Protein AF-A0A7X2UXM1-F1 (afdb_monomer_lite)

Foldseek 3Di:
DADPPPPPDWLVRLCVVQLQNVQDCVLPAAPLLQVLLCVQQNALDVVDVDRRSNNSSSVSLSVLSQVLLPFPFQLAPPNPNPSHFDAWDQDPVRRHTDGHGSHSSVLSSVCSNPNPVSPPPGDD

Organism: NCBI:txid1055468

Structure (mmCIF, N/CA/C/O backbone):
data_AF-A0A7X2UXM1-F1
#
_entry.id   AF-A0A7X2UXM1-F1
#
loop_
_atom_site.group_PDB
_atom_site.id
_atom_site.type_symbol
_atom_site.label_atom_id
_atom_site.label_alt_id
_atom_site.label_comp_id
_atom_site.label_asym_id
_atom_site.label_entity_id
_atom_site.label_seq_id
_atom_site.pdbx_PDB_ins_code
_atom_site.Cartn_x
_atom_site.Cartn_y
_atom_site.Cartn_z
_atom_site.occupancy
_atom_site.B_iso_or_equiv
_atom_site.auth_seq_id
_atom_site.auth_comp_id
_atom_site.auth_asym_id
_atom_site.auth_atom_id
_atom_site.pdbx_PDB_model_num
ATOM 1 N N . MET A 1 1 ? -12.627 -2.478 1.740 1.00 71.06 1 MET A N 1
ATOM 2 C CA . MET A 1 1 ? -13.121 -3.713 2.406 1.00 71.06 1 MET A CA 1
ATOM 3 C C . MET A 1 1 ? -12.975 -3.525 3.914 1.00 71.06 1 MET A C 1
ATOM 5 O O . MET A 1 1 ? -12.224 -2.653 4.316 1.00 71.06 1 MET A O 1
ATOM 9 N N . THR A 1 2 ? -13.677 -4.283 4.754 1.00 84.88 2 THR A N 1
ATOM 10 C CA . THR A 1 2 ? -13.563 -4.148 6.221 1.00 84.88 2 THR A CA 1
ATOM 11 C C . THR A 1 2 ? -12.852 -5.350 6.833 1.00 84.88 2 THR A C 1
ATOM 13 O O . THR A 1 2 ? -12.785 -6.423 6.217 1.00 84.88 2 THR A O 1
ATOM 16 N N . ARG A 1 3 ? -12.279 -5.161 8.025 1.00 91.69 3 ARG A N 1
ATOM 17 C CA . ARG A 1 3 ? -11.660 -6.247 8.795 1.00 91.69 3 ARG A CA 1
ATOM 18 C C . ARG A 1 3 ? -12.698 -7.320 9.174 1.00 91.69 3 ARG A C 1
ATOM 20 O O . ARG A 1 3 ? -13.883 -7.004 9.306 1.00 91.69 3 ARG A O 1
ATOM 27 N N . PRO A 1 4 ? -12.288 -8.588 9.370 1.00 92.12 4 PRO A N 1
ATOM 28 C CA . PRO A 1 4 ? -13.170 -9.626 9.892 1.00 92.12 4 PRO A CA 1
ATOM 29 C C . PRO A 1 4 ? -13.727 -9.256 11.271 1.00 92.12 4 PRO A C 1
ATOM 31 O O . PRO A 1 4 ? -13.048 -8.620 12.078 1.00 92.12 4 PRO A O 1
ATOM 34 N N . VAL A 1 5 ? -14.947 -9.709 11.567 1.00 90.00 5 VAL A N 1
ATOM 35 C CA . VAL A 1 5 ? -15.556 -9.527 12.893 1.00 90.00 5 VAL A CA 1
ATOM 36 C C . VAL A 1 5 ? -14.640 -10.119 13.969 1.00 90.00 5 VAL A C 1
ATOM 38 O O . VAL A 1 5 ? -14.224 -11.271 13.864 1.00 90.00 5 VAL A O 1
ATOM 41 N N . GLY A 1 6 ? -14.341 -9.328 15.003 1.00 90.25 6 GLY A N 1
ATOM 42 C CA . GLY A 1 6 ? -13.458 -9.714 16.111 1.00 90.25 6 GLY A CA 1
ATOM 43 C C . GLY A 1 6 ? -11.978 -9.361 15.915 1.00 90.25 6 GLY A C 1
ATOM 44 O O . GLY A 1 6 ? -11.186 -9.547 16.838 1.00 90.25 6 GLY A O 1
ATOM 45 N N . ASP A 1 7 ? -11.582 -8.824 14.757 1.00 92.75 7 ASP A N 1
ATOM 46 C CA . ASP A 1 7 ? -10.250 -8.241 14.587 1.00 92.75 7 ASP A CA 1
ATOM 47 C C . ASP A 1 7 ? -10.205 -6.825 15.181 1.00 92.75 7 ASP A C 1
ATOM 49 O O . ASP A 1 7 ? -10.709 -5.863 14.604 1.00 92.75 7 ASP A O 1
ATOM 53 N N . HIS A 1 8 ? -9.582 -6.706 16.354 1.00 94.75 8 HIS A N 1
ATOM 54 C CA . HIS A 1 8 ? -9.444 -5.449 17.095 1.00 94.75 8 HIS A CA 1
ATOM 55 C C . HIS A 1 8 ? -8.070 -4.786 16.919 1.00 94.75 8 HIS A C 1
ATOM 57 O O . HIS A 1 8 ? -7.725 -3.869 17.667 1.00 94.75 8 HIS A O 1
ATOM 63 N N . ARG A 1 9 ? -7.247 -5.249 15.968 1.00 97.19 9 ARG A N 1
ATOM 64 C CA . ARG A 1 9 ? -5.923 -4.656 15.739 1.00 97.19 9 ARG A CA 1
ATOM 65 C C . ARG A 1 9 ? -6.060 -3.228 15.216 1.00 97.19 9 ARG A C 1
ATOM 67 O O . ARG A 1 9 ? -6.922 -2.941 14.388 1.00 97.19 9 ARG A O 1
ATOM 74 N N . SER A 1 10 ? -5.165 -2.348 15.659 1.00 97.56 10 SER A N 1
ATOM 75 C CA . SER A 1 10 ? -5.012 -1.006 15.091 1.00 97.56 10 SER A CA 1
ATOM 76 C C . SER A 1 10 ? -4.423 -1.063 13.677 1.00 97.56 10 SER A C 1
ATOM 78 O O . SER A 1 10 ? -3.817 -2.064 13.295 1.00 97.56 10 SER A O 1
ATOM 80 N N . ALA A 1 11 ? -4.521 0.036 12.921 1.00 97.88 11 ALA A N 1
ATOM 81 C CA . ALA A 1 11 ? -3.857 0.171 11.621 1.00 97.88 11 ALA A CA 1
ATOM 82 C C . ALA A 1 11 ? -2.357 -0.153 11.694 1.00 97.88 11 ALA A C 1
ATOM 84 O O . ALA A 1 11 ? -1.850 -0.941 10.901 1.00 97.88 11 ALA A O 1
ATOM 85 N N . GLU A 1 12 ? -1.660 0.381 12.701 1.00 97.50 12 GLU A N 1
ATOM 86 C CA . GLU A 1 12 ? -0.245 0.084 12.927 1.00 97.50 12 GLU A CA 1
ATOM 87 C C . GLU A 1 12 ? -0.010 -1.400 13.246 1.00 97.50 12 GLU A C 1
ATOM 89 O O . GLU A 1 12 ? 0.926 -2.002 12.722 1.00 97.50 12 GLU A O 1
ATOM 94 N N . GLY A 1 13 ? -0.874 -2.014 14.060 1.00 97.88 13 GLY A N 1
ATOM 95 C CA . GLY A 1 13 ? -0.800 -3.444 14.358 1.00 97.88 13 GLY A CA 1
ATOM 96 C C . GLY A 1 13 ? -0.993 -4.317 13.116 1.00 97.88 13 GLY A C 1
ATOM 97 O O . GLY A 1 13 ? -0.346 -5.352 12.988 1.00 97.88 13 GLY A O 1
ATOM 98 N N . ILE A 1 14 ? -1.842 -3.889 12.180 1.00 98.06 14 ILE A N 1
ATOM 99 C CA . ILE A 1 14 ? -2.070 -4.578 10.904 1.00 98.06 14 ILE A CA 1
ATOM 100 C C . ILE A 1 14 ? -0.860 -4.429 9.985 1.00 98.06 14 ILE A C 1
ATOM 102 O O . ILE A 1 14 ? -0.389 -5.435 9.460 1.00 98.06 14 ILE A O 1
ATOM 106 N N . ILE A 1 15 ? -0.330 -3.210 9.842 1.00 97.50 15 ILE A N 1
ATOM 107 C CA . ILE A 1 15 ? 0.862 -2.928 9.031 1.00 97.50 15 ILE A CA 1
ATOM 108 C C . ILE A 1 15 ? 2.051 -3.750 9.530 1.00 97.50 15 ILE A C 1
ATOM 110 O O . ILE A 1 15 ? 2.681 -4.449 8.747 1.00 97.50 15 ILE A O 1
ATOM 114 N N . ARG A 1 16 ? 2.330 -3.732 10.839 1.00 96.56 16 ARG A N 1
ATOM 115 C CA . ARG A 1 16 ? 3.461 -4.473 11.424 1.00 96.56 16 ARG A CA 1
ATOM 116 C C . ARG A 1 16 ? 3.303 -5.991 11.331 1.00 96.56 16 ARG A C 1
ATOM 118 O O . ARG A 1 16 ? 4.303 -6.697 11.279 1.00 96.56 16 ARG A O 1
ATOM 125 N N . ALA A 1 17 ? 2.071 -6.499 11.351 1.00 96.94 17 ALA A N 1
ATOM 126 C CA . ALA A 1 17 ? 1.796 -7.933 11.264 1.00 96.94 17 ALA A CA 1
ATOM 127 C C . ALA A 1 17 ? 1.786 -8.473 9.824 1.00 96.94 17 ALA A C 1
ATOM 129 O O . ALA A 1 17 ? 1.716 -9.687 9.643 1.00 96.94 17 ALA A O 1
ATOM 130 N N . ASN A 1 18 ? 1.817 -7.606 8.809 1.00 97.00 18 ASN A N 1
ATOM 131 C CA . ASN A 1 18 ? 1.822 -7.990 7.404 1.00 97.00 18 ASN A CA 1
ATOM 132 C C . ASN A 1 18 ? 3.166 -7.601 6.770 1.00 97.00 18 ASN A C 1
ATOM 134 O O . ASN A 1 18 ? 3.436 -6.419 6.557 1.00 97.00 18 ASN A O 1
ATOM 138 N N . SER A 1 19 ? 4.015 -8.592 6.484 1.00 96.00 19 SER A N 1
ATOM 139 C CA . SER A 1 19 ? 5.367 -8.359 5.964 1.00 96.00 19 SER A CA 1
ATOM 140 C C . SER A 1 19 ? 5.360 -7.652 4.610 1.00 96.00 19 SER A C 1
ATOM 142 O O . SER A 1 19 ? 6.118 -6.700 4.440 1.00 96.00 19 SER A O 1
ATOM 144 N N . THR A 1 20 ? 4.460 -8.036 3.701 1.00 95.06 20 THR A N 1
ATOM 145 C CA . THR A 1 20 ? 4.371 -7.468 2.351 1.00 95.06 20 THR A CA 1
ATOM 146 C C . THR A 1 20 ? 4.001 -5.986 2.414 1.00 95.06 20 THR A C 1
ATOM 148 O O . THR A 1 20 ? 4.689 -5.137 1.855 1.00 95.06 20 THR A O 1
ATOM 151 N N . LEU A 1 21 ? 2.975 -5.634 3.195 1.00 96.62 21 LEU A N 1
ATOM 152 C CA . LEU A 1 21 ? 2.577 -4.245 3.424 1.00 96.62 21 LEU A CA 1
ATOM 153 C C . LEU A 1 21 ? 3.665 -3.444 4.145 1.00 96.62 21 LEU A C 1
ATOM 155 O O . LEU A 1 21 ? 3.951 -2.305 3.774 1.00 96.62 21 LEU A O 1
ATOM 159 N N . SER A 1 22 ? 4.282 -4.015 5.180 1.00 95.75 22 SER A N 1
ATOM 160 C CA . SER A 1 22 ? 5.376 -3.340 5.875 1.00 95.75 22 SER A CA 1
ATOM 161 C C . SER A 1 22 ? 6.556 -3.085 4.937 1.00 95.75 22 SER A C 1
ATOM 163 O O . SER A 1 22 ? 7.163 -2.022 5.018 1.00 95.75 22 SER A O 1
ATOM 165 N N . SER A 1 23 ? 6.884 -4.035 4.062 1.00 93.44 23 SER A N 1
ATOM 166 C CA . SER A 1 23 ? 7.936 -3.904 3.056 1.00 93.44 23 SER A CA 1
ATOM 167 C C . SER A 1 23 ? 7.615 -2.790 2.059 1.00 93.44 23 SER A C 1
ATOM 169 O O . SER A 1 23 ? 8.444 -1.897 1.879 1.00 93.44 23 SER A O 1
ATOM 171 N N . PHE A 1 24 ? 6.392 -2.766 1.517 1.00 93.38 24 PHE A N 1
ATOM 172 C CA . PHE A 1 24 ? 5.907 -1.705 0.632 1.00 93.38 24 PHE A CA 1
ATOM 173 C C . PHE A 1 24 ? 6.087 -0.307 1.247 1.00 93.38 24 PHE A C 1
ATOM 175 O O . PHE A 1 24 ? 6.646 0.590 0.623 1.00 93.38 24 PHE A O 1
ATOM 182 N N . LEU A 1 25 ? 5.667 -0.118 2.504 1.00 93.19 25 LEU A N 1
ATOM 183 C CA . LEU A 1 25 ? 5.774 1.180 3.182 1.00 93.19 25 LEU A CA 1
ATOM 184 C C . LEU A 1 25 ? 7.216 1.548 3.578 1.00 93.19 25 LEU A C 1
ATOM 186 O O . LEU A 1 25 ? 7.517 2.732 3.724 1.00 93.19 25 LEU A O 1
ATOM 190 N N . ASN A 1 26 ? 8.104 0.561 3.731 1.00 89.06 26 ASN A N 1
ATOM 191 C CA . ASN A 1 26 ? 9.527 0.769 4.016 1.00 89.06 26 ASN A CA 1
ATOM 192 C C . ASN A 1 26 ? 10.357 1.119 2.768 1.00 89.06 26 ASN A C 1
ATOM 194 O O . ASN A 1 26 ? 11.450 1.665 2.915 1.00 89.06 26 ASN A O 1
ATOM 198 N N . GLY A 1 27 ? 9.868 0.814 1.563 1.00 80.69 27 GLY A N 1
ATOM 199 C CA . GLY A 1 27 ? 10.405 1.301 0.288 1.00 80.69 27 GLY A CA 1
ATOM 200 C C . GLY A 1 27 ? 9.660 2.553 -0.178 1.00 80.69 27 GLY A C 1
ATOM 201 O O . GLY A 1 27 ? 9.152 2.554 -1.294 1.00 80.69 27 GLY A O 1
ATOM 202 N N . PRO A 1 28 ? 9.529 3.578 0.687 1.00 83.88 28 PRO A N 1
ATOM 203 C CA . PRO A 1 28 ? 8.367 4.453 0.780 1.00 83.88 28 PRO A CA 1
ATOM 204 C C . PRO A 1 28 ? 7.892 4.928 -0.595 1.00 83.88 28 PRO A C 1
ATOM 206 O O . PRO A 1 28 ? 8.659 5.609 -1.278 1.00 83.88 28 PRO A O 1
ATOM 209 N N . PRO A 1 29 ? 6.652 4.621 -1.005 1.00 88.06 29 PRO A N 1
ATOM 210 C CA . PRO A 1 29 ? 6.111 5.113 -2.266 1.00 88.06 29 PRO A CA 1
ATOM 211 C C . PRO A 1 29 ? 6.049 6.647 -2.276 1.00 88.06 29 PRO A C 1
ATOM 213 O O . PRO A 1 29 ? 6.079 7.304 -1.228 1.00 88.06 29 PRO A O 1
ATOM 216 N N . SER A 1 30 ? 5.927 7.230 -3.468 1.00 91.81 30 SER A N 1
ATOM 217 C CA . SER A 1 30 ? 5.763 8.677 -3.603 1.00 91.81 30 SER A CA 1
ATOM 218 C C . SER A 1 30 ? 4.518 9.175 -2.849 1.00 91.81 30 SER A C 1
ATOM 220 O O . SER A 1 30 ? 3.554 8.437 -2.618 1.00 91.81 30 SER A O 1
ATOM 222 N N . ARG A 1 31 ? 4.495 10.465 -2.490 1.00 92.56 31 ARG A N 1
ATOM 223 C CA . ARG A 1 31 ? 3.308 11.074 -1.869 1.00 92.56 31 ARG A CA 1
ATOM 224 C C . ARG A 1 31 ? 2.072 10.950 -2.763 1.00 92.56 31 ARG A C 1
ATOM 226 O O . ARG A 1 31 ? 0.984 10.719 -2.253 1.00 92.56 31 ARG A O 1
ATOM 233 N N . GLU A 1 32 ? 2.236 11.104 -4.072 1.00 94.19 32 GLU A N 1
ATOM 234 C CA . GLU A 1 32 ? 1.140 10.960 -5.032 1.00 94.19 32 GLU A CA 1
ATOM 235 C C . GLU A 1 32 ? 0.579 9.534 -5.023 1.00 94.19 32 GLU A C 1
ATOM 237 O O . GLU A 1 32 ? -0.630 9.352 -4.876 1.00 94.19 32 GLU A O 1
ATOM 242 N N . THR A 1 33 ? 1.460 8.532 -5.059 1.00 94.50 33 THR A N 1
ATOM 243 C CA . THR A 1 33 ? 1.099 7.114 -4.945 1.00 94.50 33 THR A CA 1
ATOM 244 C C . THR A 1 33 ? 0.321 6.849 -3.651 1.00 94.50 33 THR A C 1
ATOM 246 O O . THR A 1 33 ? -0.720 6.192 -3.682 1.00 94.50 33 THR A O 1
ATOM 249 N N . LEU A 1 34 ? 0.763 7.397 -2.510 1.00 95.94 34 LEU A N 1
ATOM 250 C CA . LEU A 1 34 ? 0.046 7.267 -1.234 1.00 95.94 34 LEU A CA 1
ATOM 251 C C . LEU A 1 34 ? -1.367 7.855 -1.305 1.00 95.94 34 LEU A C 1
ATOM 253 O O . LEU A 1 34 ? -2.321 7.197 -0.898 1.00 95.94 34 LEU A O 1
ATOM 257 N N . GLU A 1 35 ? -1.524 9.064 -1.843 1.00 97.44 35 GLU A N 1
ATOM 258 C CA . GLU A 1 35 ? -2.838 9.703 -1.972 1.00 97.44 35 GLU A CA 1
ATOM 259 C C . GLU A 1 35 ? -3.762 8.930 -2.924 1.00 97.44 35 GLU A C 1
ATOM 261 O O . GLU A 1 35 ? -4.960 8.802 -2.668 1.00 97.44 35 GLU A O 1
ATOM 266 N N . HIS A 1 36 ? -3.221 8.360 -4.000 1.00 97.94 36 HIS A N 1
ATOM 267 C CA . HIS A 1 36 ? -3.961 7.483 -4.904 1.00 97.94 36 HIS A CA 1
ATOM 268 C C . HIS A 1 36 ? -4.430 6.205 -4.213 1.00 97.94 36 HIS A C 1
ATOM 270 O O . HIS A 1 36 ? -5.614 5.879 -4.266 1.00 97.94 36 HIS A O 1
ATOM 276 N N . LEU A 1 37 ? -3.554 5.538 -3.467 1.00 97.69 37 LEU A N 1
ATOM 277 C CA . LEU A 1 37 ? -3.925 4.368 -2.676 1.00 97.69 37 LEU A CA 1
ATOM 278 C C . LEU A 1 37 ? -5.012 4.695 -1.647 1.00 97.69 37 LEU A C 1
ATOM 280 O O . LEU A 1 37 ? -5.996 3.959 -1.554 1.00 97.69 37 LEU A O 1
ATOM 284 N N . LYS A 1 38 ? -4.897 5.822 -0.931 1.00 97.81 38 LYS 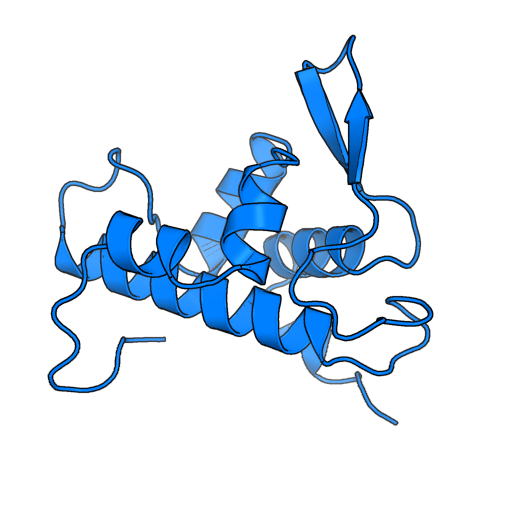A N 1
ATOM 285 C CA . LYS A 1 38 ? -5.912 6.271 0.037 1.00 97.81 38 LYS A CA 1
ATOM 286 C C . LYS A 1 38 ? -7.288 6.463 -0.600 1.00 97.81 38 LYS A C 1
ATOM 288 O O . LYS A 1 38 ? -8.291 6.125 0.024 1.00 97.81 38 LYS A O 1
ATOM 293 N N . LYS A 1 39 ? -7.362 6.943 -1.849 1.00 97.56 39 LYS A N 1
ATOM 294 C CA . LYS A 1 39 ? -8.638 7.044 -2.587 1.00 97.56 39 LYS A CA 1
ATOM 295 C C . LYS A 1 39 ? -9.297 5.679 -2.808 1.00 97.56 39 LYS A C 1
ATOM 297 O O . LYS A 1 39 ? -10.521 5.616 -2.854 1.00 97.56 39 LYS A O 1
ATOM 302 N N . GLN A 1 40 ? -8.511 4.608 -2.933 1.00 97.56 40 GLN A N 1
ATOM 303 C CA 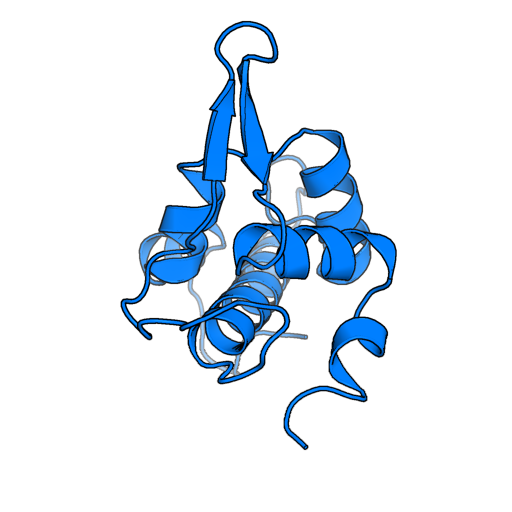. GLN A 1 40 ? -9.030 3.258 -3.181 1.00 97.56 40 GLN A CA 1
ATOM 304 C C . GLN A 1 40 ? -9.391 2.512 -1.896 1.00 97.56 40 GLN A C 1
ATOM 306 O O . GLN A 1 40 ? -10.413 1.828 -1.838 1.00 97.56 40 GLN A O 1
ATOM 311 N N . VAL A 1 41 ? -8.541 2.604 -0.869 1.00 97.44 41 VAL A N 1
ATOM 312 C CA . VAL A 1 41 ? -8.652 1.762 0.337 1.00 97.44 41 VAL A CA 1
ATOM 313 C C . VAL A 1 41 ? -9.092 2.524 1.587 1.00 97.44 41 VAL A C 1
ATOM 315 O O . VAL A 1 41 ? -9.430 1.887 2.580 1.00 97.44 41 VAL A O 1
ATOM 318 N N . GLY A 1 42 ? -9.140 3.856 1.535 1.00 97.81 42 GLY A N 1
ATOM 319 C CA . GLY A 1 42 ? -9.321 4.737 2.688 1.00 97.81 42 GLY A CA 1
ATOM 320 C C . GLY A 1 42 ? -7.988 5.221 3.264 1.00 97.81 42 GLY A C 1
ATOM 321 O O . GLY A 1 42 ? -6.926 4.711 2.914 1.00 97.81 42 GLY A O 1
ATOM 322 N N . ASP A 1 43 ? -8.035 6.211 4.158 1.00 97.94 43 ASP A N 1
ATOM 323 C CA . ASP A 1 43 ? -6.831 6.735 4.809 1.00 97.94 43 ASP A CA 1
ATOM 324 C C . ASP A 1 43 ? -6.480 5.930 6.072 1.00 97.94 43 ASP A C 1
ATOM 326 O O . ASP A 1 43 ? -7.223 5.936 7.058 1.00 97.94 43 ASP A O 1
ATOM 330 N N . TRP A 1 44 ? -5.347 5.222 6.019 1.00 97.19 44 TRP A N 1
ATOM 331 C CA . TRP A 1 44 ? -4.802 4.403 7.106 1.00 97.19 44 TRP A CA 1
ATOM 332 C C . TRP A 1 44 ? -3.806 5.151 8.008 1.00 97.19 44 TRP A C 1
ATOM 334 O O . TRP A 1 44 ? -3.333 4.576 8.993 1.00 97.19 44 TRP A O 1
ATOM 344 N N . THR A 1 45 ? -3.447 6.401 7.688 1.00 96.62 45 THR A N 1
ATOM 345 C CA . THR A 1 45 ? -2.452 7.183 8.441 1.00 96.62 45 THR A CA 1
ATOM 346 C C . THR A 1 45 ? -3.084 7.868 9.655 1.00 96.62 45 THR A C 1
ATOM 348 O O . THR A 1 45 ? -4.306 7.976 9.742 1.00 96.62 45 THR A O 1
ATOM 351 N N . PRO A 1 46 ? -2.280 8.384 10.605 1.00 96.25 46 PRO A N 1
ATOM 352 C CA . PRO A 1 46 ? -2.780 9.189 11.721 1.00 96.25 46 PRO A CA 1
ATOM 353 C C . PRO A 1 46 ? -3.570 10.451 11.345 1.00 96.25 46 PRO A C 1
ATOM 355 O O . PRO A 1 46 ? -4.194 11.023 12.235 1.00 96.25 46 PRO A O 1
ATOM 358 N N . ASP A 1 47 ? -3.567 10.865 10.074 1.00 96.56 47 ASP A N 1
ATOM 359 C CA . ASP A 1 47 ? -4.341 12.016 9.593 1.00 96.56 47 ASP A CA 1
ATOM 360 C C . ASP A 1 47 ? -5.854 11.750 9.636 1.00 96.56 47 ASP A C 1
ATOM 362 O O . ASP A 1 47 ? -6.652 12.678 9.774 1.00 96.56 47 ASP A O 1
ATOM 366 N N . ASN A 1 48 ? -6.261 10.478 9.575 1.00 97.31 48 ASN A N 1
ATOM 367 C CA . ASN A 1 48 ? -7.644 10.071 9.773 1.00 97.31 48 ASN A CA 1
ATOM 368 C C . ASN A 1 48 ? -7.945 9.893 11.279 1.00 97.31 48 ASN A C 1
ATOM 370 O O . ASN A 1 48 ? -7.388 8.996 11.918 1.00 97.31 48 ASN A O 1
ATOM 374 N N . PRO A 1 49 ? -8.831 10.710 11.881 1.00 96.75 49 PRO A N 1
ATOM 375 C CA . PRO A 1 49 ? -9.104 10.639 13.316 1.00 96.75 49 PRO A CA 1
ATOM 376 C C . PRO A 1 49 ? -9.872 9.372 13.724 1.00 96.75 49 PRO A C 1
ATOM 378 O O . PRO A 1 49 ? -9.809 8.968 14.887 1.00 96.75 49 PRO A O 1
ATOM 381 N N . ASP A 1 50 ? -10.572 8.722 12.793 1.00 97.50 50 ASP A N 1
ATOM 382 C CA . ASP A 1 50 ? -11.327 7.502 13.061 1.00 97.50 50 ASP A CA 1
ATOM 383 C C . ASP A 1 50 ? -10.382 6.286 13.120 1.00 97.50 50 ASP A C 1
ATOM 385 O O . ASP A 1 50 ? -9.737 5.895 12.145 1.00 97.50 50 ASP A O 1
ATOM 389 N N . PHE A 1 51 ? -10.263 5.692 14.310 1.00 95.69 51 PHE A N 1
ATOM 390 C CA . PHE A 1 51 ? -9.408 4.530 14.562 1.00 95.69 51 PHE A CA 1
ATOM 391 C C . PHE A 1 51 ? -9.850 3.281 13.794 1.00 95.69 51 PHE A C 1
ATOM 393 O O . PHE A 1 51 ? -8.990 2.550 13.298 1.00 95.69 51 PHE A O 1
ATOM 400 N N . ASP A 1 52 ? -11.156 3.042 13.687 1.00 95.88 52 ASP A N 1
ATOM 401 C CA . ASP A 1 52 ? -11.685 1.853 13.024 1.00 95.88 52 ASP A CA 1
ATOM 402 C C . ASP A 1 52 ? -11.571 1.985 11.511 1.00 95.88 52 ASP A C 1
ATOM 404 O O . ASP A 1 52 ? -11.072 1.066 10.857 1.00 95.88 52 ASP A O 1
ATOM 408 N N . SER A 1 53 ? -11.902 3.162 10.973 1.00 97.12 53 SER A N 1
ATOM 409 C CA . SER A 1 53 ? -11.723 3.452 9.547 1.00 97.12 53 SER A CA 1
ATOM 410 C C . SER A 1 53 ? -10.258 3.327 9.113 1.00 97.12 53 SER A C 1
ATOM 412 O O . SER A 1 53 ? -9.977 2.750 8.061 1.00 97.12 53 SER A O 1
ATOM 414 N N . ARG A 1 54 ? -9.296 3.787 9.930 1.00 97.56 54 ARG A N 1
ATOM 415 C CA . ARG A 1 54 ? -7.861 3.589 9.648 1.00 97.56 54 ARG A CA 1
ATOM 416 C C . ARG A 1 54 ? -7.474 2.123 9.582 1.00 97.56 54 ARG A C 1
ATOM 418 O O . ARG A 1 54 ? -6.703 1.717 8.714 1.00 97.56 54 ARG A O 1
ATOM 425 N N . ALA A 1 55 ? -7.954 1.333 10.533 1.00 97.94 55 ALA A N 1
ATOM 426 C CA . ALA A 1 55 ? -7.609 -0.074 10.609 1.00 97.94 55 ALA A CA 1
ATOM 427 C C . ALA A 1 55 ? -8.251 -0.877 9.463 1.00 97.94 55 ALA A C 1
ATOM 429 O O . ALA A 1 55 ? -7.599 -1.756 8.899 1.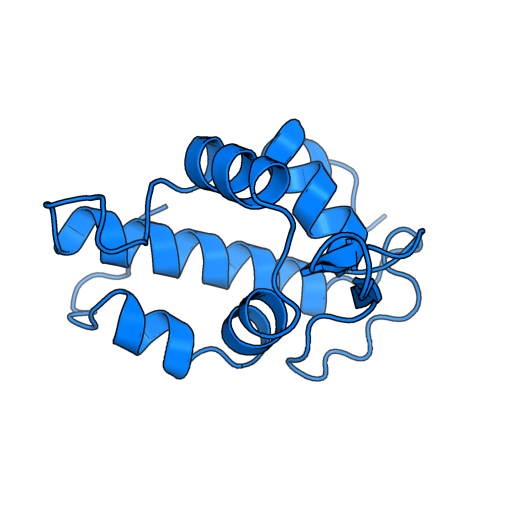00 97.94 55 ALA A O 1
ATOM 430 N N . ASP A 1 56 ? -9.469 -0.528 9.047 1.00 98.25 56 ASP A N 1
ATOM 431 C CA . ASP A 1 56 ? -10.108 -1.094 7.853 1.00 98.25 56 ASP A CA 1
ATOM 432 C C . ASP A 1 56 ? -9.372 -0.718 6.559 1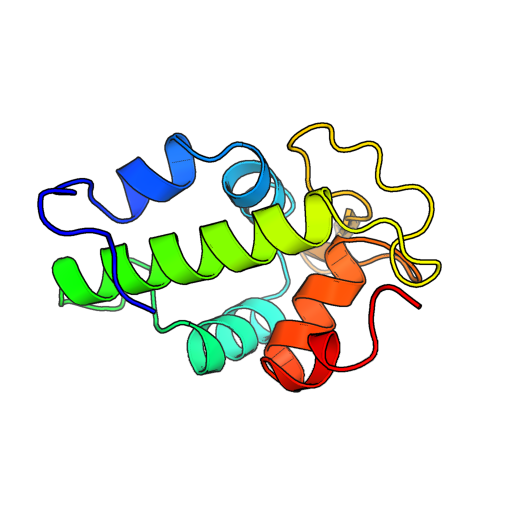.00 98.25 56 ASP A C 1
ATOM 434 O O . ASP A 1 56 ? -9.214 -1.561 5.665 1.00 98.25 56 ASP A O 1
ATOM 438 N N . ALA A 1 57 ? -8.852 0.510 6.476 1.00 98.19 57 ALA A N 1
ATOM 439 C CA . ALA A 1 57 ? -8.021 0.950 5.362 1.00 98.19 57 ALA A CA 1
ATOM 440 C C . ALA A 1 57 ? -6.682 0.199 5.304 1.00 98.19 57 ALA A C 1
ATOM 442 O O . ALA A 1 57 ? -6.324 -0.344 4.256 1.00 98.19 57 ALA A O 1
ATOM 443 N N . ALA A 1 58 ? -5.982 0.072 6.437 1.00 98.25 58 ALA A N 1
ATOM 444 C CA . ALA A 1 58 ? -4.749 -0.711 6.534 1.00 98.25 58 ALA A CA 1
ATOM 445 C C . ALA A 1 58 ? -4.980 -2.182 6.156 1.00 98.25 58 ALA A C 1
ATOM 447 O O . ALA A 1 58 ? -4.183 -2.773 5.430 1.00 98.25 58 ALA A O 1
ATOM 448 N N . PHE A 1 59 ? -6.093 -2.771 6.602 1.00 98.06 59 PHE A N 1
ATOM 449 C CA . PHE A 1 59 ? -6.472 -4.134 6.235 1.00 98.06 59 PHE A CA 1
ATOM 450 C C . PHE A 1 59 ? -6.758 -4.278 4.740 1.00 98.06 59 PHE A C 1
ATOM 452 O O . PHE A 1 59 ? -6.329 -5.246 4.113 1.00 98.06 59 PHE A O 1
ATOM 459 N N . SER A 1 60 ? -7.471 -3.316 4.153 1.00 97.88 60 SER A N 1
ATOM 460 C CA . SER A 1 60 ? -7.740 -3.299 2.716 1.00 97.88 60 SER A CA 1
ATOM 461 C C . SER A 1 60 ? -6.449 -3.228 1.908 1.00 97.88 60 SER A C 1
ATOM 463 O O . SER A 1 60 ? -6.286 -4.014 0.975 1.00 97.88 60 SER A O 1
ATOM 465 N N . LEU A 1 61 ? -5.514 -2.358 2.300 1.00 97.75 61 LEU A N 1
ATOM 466 C CA . LEU A 1 61 ? -4.210 -2.254 1.652 1.00 97.75 61 LEU A CA 1
ATOM 467 C C . LEU A 1 61 ? -3.392 -3.542 1.814 1.00 97.75 61 LEU A C 1
ATOM 469 O O . LEU A 1 61 ? -2.853 -4.038 0.832 1.00 97.75 61 LEU A O 1
ATOM 473 N N . ALA A 1 62 ? -3.394 -4.145 3.006 1.00 97.69 62 ALA A N 1
ATOM 474 C CA . ALA A 1 62 ? -2.737 -5.427 3.268 1.00 97.69 62 ALA A CA 1
ATOM 475 C C . ALA A 1 62 ? -3.255 -6.553 2.358 1.00 97.69 62 ALA A C 1
ATOM 477 O O . ALA A 1 62 ? -2.493 -7.409 1.913 1.00 97.69 62 ALA A O 1
ATOM 478 N N . LYS A 1 63 ? -4.559 -6.565 2.052 1.00 96.06 63 LYS A N 1
ATOM 479 C CA . LYS A 1 63 ? -5.118 -7.537 1.103 1.00 96.06 63 LYS A CA 1
ATOM 480 C C . LYS A 1 63 ? -4.662 -7.287 -0.328 1.00 96.06 63 LYS A C 1
ATOM 482 O O . LYS A 1 63 ? -4.457 -8.253 -1.054 1.00 96.06 63 LYS A O 1
ATOM 487 N N . VAL A 1 64 ? -4.519 -6.026 -0.729 1.00 96.06 64 VAL A N 1
ATOM 488 C CA . VAL A 1 64 ? -4.012 -5.667 -2.059 1.00 96.06 64 VAL A CA 1
ATOM 489 C C . VAL A 1 64 ? -2.557 -6.097 -2.202 1.00 96.06 64 VAL A C 1
ATOM 491 O O . VAL A 1 64 ? -2.239 -6.807 -3.150 1.00 96.06 64 VAL A O 1
ATOM 494 N N . THR A 1 65 ? -1.695 -5.748 -1.244 1.00 95.31 65 THR A N 1
ATOM 495 C CA . THR A 1 65 ? -0.273 -6.117 -1.294 1.00 95.31 65 THR A CA 1
ATOM 496 C C . THR A 1 65 ? -0.093 -7.632 -1.297 1.00 95.31 65 THR A C 1
ATOM 498 O O . THR A 1 65 ? 0.637 -8.146 -2.133 1.00 95.31 65 THR A O 1
ATOM 501 N N . ASN A 1 66 ? -0.836 -8.365 -0.460 1.00 94.75 66 ASN A N 1
ATOM 502 C CA . ASN A 1 66 ? -0.790 -9.832 -0.451 1.00 94.75 66 ASN A CA 1
ATOM 503 C C . ASN A 1 66 ? -1.328 -10.462 -1.737 1.00 94.75 66 ASN A C 1
ATOM 505 O O . ASN A 1 66 ? -0.922 -11.562 -2.088 1.00 94.75 66 ASN A O 1
ATOM 509 N N . TYR A 1 67 ? -2.302 -9.837 -2.399 1.00 92.94 67 TYR A N 1
ATOM 510 C CA . TYR A 1 67 ? -2.797 -10.350 -3.673 1.00 92.94 67 TYR A CA 1
ATOM 511 C C . TYR A 1 67 ? -1.729 -10.206 -4.759 1.00 92.94 67 TYR A C 1
ATOM 513 O O . TYR A 1 67 ? -1.506 -11.145 -5.516 1.00 92.94 67 TYR A O 1
ATOM 521 N N . VAL A 1 68 ? -1.052 -9.055 -4.796 1.00 92.00 68 VAL A N 1
ATOM 522 C CA . VAL A 1 68 ? 0.026 -8.777 -5.750 1.00 92.00 68 VAL A CA 1
ATOM 523 C C . VAL A 1 68 ? 1.241 -9.687 -5.517 1.00 92.00 68 VAL A C 1
ATOM 525 O O . VAL A 1 68 ? 1.731 -10.257 -6.481 1.00 92.00 68 VAL A O 1
ATOM 528 N N . ASP A 1 69 ? 1.652 -9.899 -4.265 1.00 91.00 69 ASP A N 1
ATOM 529 C CA . ASP A 1 69 ? 2.760 -10.799 -3.868 1.00 91.00 69 ASP A CA 1
ATOM 530 C C . ASP A 1 69 ? 2.454 -12.291 -4.094 1.00 91.00 69 ASP A C 1
ATOM 532 O O . ASP A 1 69 ? 3.349 -13.116 -4.102 1.00 91.00 69 ASP A O 1
ATOM 536 N N . HIS A 1 70 ? 1.196 -12.680 -4.325 1.00 89.19 70 HIS A N 1
ATOM 537 C CA . HIS A 1 70 ? 0.858 -14.046 -4.761 1.00 89.19 70 HIS A CA 1
ATOM 538 C C . HIS A 1 70 ? 0.513 -14.127 -6.253 1.00 89.19 70 HIS A C 1
ATOM 540 O O . HIS A 1 70 ? 0.098 -15.182 -6.746 1.00 89.19 70 HIS A O 1
ATOM 546 N N . LEU A 1 71 ? 0.631 -13.018 -6.984 1.00 86.94 71 LEU A N 1
ATOM 547 C CA . LEU A 1 71 ? 0.243 -12.960 -8.379 1.00 86.94 71 LEU A CA 1
ATOM 548 C C . LEU A 1 71 ? 1.329 -13.596 -9.250 1.00 86.94 71 LEU A C 1
ATOM 550 O O . LEU A 1 71 ? 2.450 -13.109 -9.338 1.00 86.94 71 LEU A O 1
ATOM 554 N N . ASN A 1 72 ? 0.970 -14.647 -9.980 1.00 77.06 72 ASN A N 1
ATOM 555 C CA . ASN A 1 72 ? 1.835 -15.216 -11.008 1.00 77.06 72 ASN A CA 1
ATOM 556 C C . ASN A 1 72 ? 1.431 -14.676 -12.391 1.00 77.06 72 ASN A C 1
ATOM 558 O O . ASN A 1 72 ? 0.774 -15.368 -13.168 1.00 77.06 72 ASN A O 1
ATOM 562 N N . ASP A 1 73 ? 1.762 -13.410 -12.670 1.00 80.56 73 ASP A N 1
ATOM 563 C CA . ASP A 1 73 ? 1.445 -12.726 -13.932 1.00 80.56 73 ASP A CA 1
ATOM 564 C C . ASP A 1 73 ? 2.674 -12.006 -14.508 1.00 80.56 73 ASP A C 1
ATOM 566 O O . ASP A 1 73 ? 3.465 -11.375 -13.806 1.00 80.56 73 ASP A O 1
ATOM 570 N N . ARG A 1 74 ? 2.792 -11.997 -15.839 1.00 71.19 74 ARG A N 1
ATOM 571 C CA . ARG A 1 74 ? 3.855 -11.293 -16.580 1.00 71.19 74 ARG A CA 1
ATOM 572 C C . ARG A 1 74 ? 3.997 -9.801 -16.247 1.00 71.19 74 ARG A C 1
ATOM 574 O O . ARG A 1 74 ? 5.044 -9.232 -16.576 1.00 71.19 74 ARG A O 1
ATOM 581 N N . ARG A 1 75 ? 2.969 -9.160 -15.679 1.00 73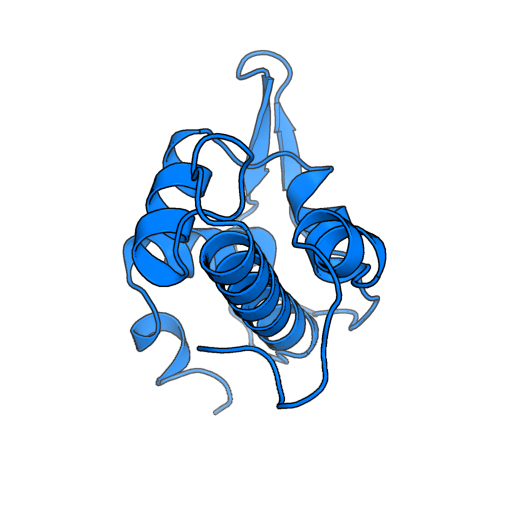.75 75 ARG A N 1
ATOM 582 C CA . ARG A 1 75 ? 2.967 -7.754 -15.239 1.00 73.75 75 ARG A CA 1
ATOM 583 C C . ARG A 1 75 ? 3.724 -7.510 -13.938 1.00 73.75 75 ARG A C 1
ATOM 585 O O . ARG A 1 75 ? 4.136 -6.377 -13.739 1.00 73.75 75 ARG A O 1
ATOM 592 N N . VAL A 1 76 ? 3.936 -8.527 -13.108 1.00 72.69 76 VAL A N 1
ATOM 593 C CA . VAL A 1 76 ? 4.765 -8.422 -11.891 1.00 72.69 76 VAL A CA 1
ATOM 594 C C . VAL A 1 76 ? 6.121 -9.113 -12.040 1.00 72.69 76 VAL A C 1
ATOM 596 O O . VAL A 1 76 ? 6.976 -8.973 -11.177 1.00 72.69 76 VAL A O 1
ATOM 599 N N . GLY A 1 77 ? 6.344 -9.813 -13.159 1.00 72.69 77 GLY A N 1
ATOM 600 C CA . GLY A 1 77 ? 7.561 -10.593 -13.379 1.00 72.69 77 GLY A CA 1
ATOM 601 C C . GLY A 1 77 ? 7.447 -11.970 -12.728 1.00 72.69 77 GLY A C 1
ATOM 602 O O . GLY A 1 77 ? 6.368 -12.558 -12.733 1.00 72.69 77 GLY A O 1
ATOM 603 N N . ASN A 1 78 ? 8.555 -12.495 -12.203 1.00 64.81 78 ASN A N 1
ATOM 604 C CA . ASN A 1 78 ? 8.497 -13.628 -11.282 1.00 64.81 78 ASN A CA 1
ATOM 605 C C . ASN A 1 78 ? 8.236 -13.045 -9.893 1.00 64.81 78 ASN A C 1
ATOM 607 O O . ASN A 1 78 ? 9.150 -12.470 -9.312 1.00 64.81 78 ASN A O 1
ATOM 611 N N . SER A 1 79 ? 7.002 -13.146 -9.401 1.00 68.06 79 SER A N 1
ATOM 612 C CA . SER A 1 79 ? 6.745 -12.910 -7.981 1.00 68.06 79 SER A CA 1
ATOM 613 C C . SER A 1 79 ? 7.306 -14.096 -7.200 1.00 68.06 79 SER A C 1
ATOM 615 O O . SER A 1 79 ? 6.932 -15.248 -7.452 1.00 68.06 79 SER A O 1
ATOM 617 N N . ASP A 1 80 ? 8.234 -13.817 -6.288 1.00 73.44 80 ASP A N 1
ATOM 618 C CA . ASP A 1 80 ? 8.890 -14.839 -5.472 1.00 73.44 80 ASP A CA 1
ATOM 619 C C . ASP A 1 80 ? 8.010 -15.290 -4.291 1.00 73.44 80 ASP A C 1
ATOM 621 O O . ASP A 1 80 ? 8.386 -16.224 -3.577 1.00 73.44 80 ASP A O 1
ATOM 625 N N . GLN A 1 81 ? 6.835 -14.665 -4.099 1.00 84.69 81 GLN A N 1
ATOM 626 C CA . GLN A 1 81 ? 5.896 -14.929 -2.998 1.00 84.69 81 GLN A CA 1
ATOM 627 C C . GLN A 1 81 ? 6.614 -14.926 -1.645 1.00 84.69 81 GLN A C 1
ATOM 629 O O . GLN A 1 81 ? 6.462 -15.823 -0.809 1.00 84.69 81 GLN A O 1
ATOM 634 N N . ASN A 1 82 ? 7.501 -13.948 -1.480 1.00 84.62 82 ASN A N 1
ATOM 635 C CA . ASN A 1 82 ? 8.494 -13.899 -0.412 1.00 84.62 82 ASN A CA 1
ATOM 636 C C . ASN A 1 82 ? 8.025 -13.016 0.760 1.00 84.62 82 ASN A C 1
ATOM 638 O O . ASN A 1 82 ? 8.732 -12.905 1.767 1.00 84.62 82 ASN A O 1
ATOM 642 N N . GLY A 1 83 ? 6.837 -12.410 0.654 1.00 88.56 83 GLY A N 1
ATOM 643 C CA . GLY A 1 83 ? 6.307 -11.507 1.664 1.00 88.56 83 GLY A CA 1
ATOM 644 C C . GLY A 1 83 ? 7.005 -10.145 1.684 1.00 88.56 83 GLY A C 1
ATOM 645 O O . GLY A 1 83 ? 6.962 -9.465 2.714 1.00 88.56 83 GLY A O 1
ATOM 646 N N . VAL A 1 84 ? 7.670 -9.769 0.592 1.00 89.75 84 VAL A N 1
ATOM 647 C CA . VAL A 1 84 ? 8.377 -8.505 0.350 1.00 89.75 84 VAL A CA 1
ATOM 648 C C . VAL A 1 84 ? 7.787 -7.912 -0.920 1.00 89.75 84 VAL A C 1
ATOM 650 O O . VAL A 1 84 ? 7.567 -8.629 -1.879 1.00 89.75 84 VAL A O 1
ATOM 653 N N . THR A 1 85 ? 7.518 -6.606 -0.945 1.00 88.50 85 THR A N 1
ATOM 654 C CA . THR A 1 85 ? 7.096 -5.981 -2.201 1.00 88.50 85 THR A CA 1
ATOM 655 C C . THR A 1 85 ? 8.304 -5.662 -3.063 1.00 88.50 85 THR A C 1
ATOM 657 O O . THR A 1 85 ? 9.063 -4.734 -2.764 1.00 88.50 85 THR A O 1
ATOM 660 N N . ASP A 1 86 ? 8.446 -6.404 -4.155 1.00 88.88 86 ASP A N 1
ATOM 661 C CA . ASP A 1 86 ? 9.572 -6.267 -5.066 1.00 88.88 86 ASP A CA 1
ATOM 662 C C . ASP A 1 86 ? 9.415 -5.099 -6.055 1.00 88.88 86 ASP A C 1
ATOM 664 O O . ASP A 1 86 ? 8.319 -4.686 -6.449 1.00 88.88 86 ASP A O 1
ATOM 668 N N . GLY A 1 87 ? 10.562 -4.566 -6.488 1.00 87.81 87 GLY A N 1
ATOM 669 C CA . GLY A 1 87 ? 10.639 -3.550 -7.540 1.00 87.81 87 GLY A CA 1
ATOM 670 C C . GLY A 1 87 ? 10.641 -2.099 -7.079 1.00 87.81 87 GLY A C 1
ATOM 671 O O . GLY A 1 87 ? 10.468 -1.217 -7.912 1.00 87.81 87 GLY A O 1
ATOM 672 N N . PHE A 1 88 ? 10.889 -1.808 -5.803 1.00 87.88 88 PHE A N 1
ATOM 673 C CA . PHE A 1 88 ? 11.257 -0.450 -5.398 1.00 87.88 88 PHE A CA 1
ATOM 674 C C . PHE A 1 88 ? 12.751 -0.191 -5.573 1.00 87.88 88 PHE A C 1
ATOM 676 O O . PHE A 1 88 ? 13.597 -0.986 -5.172 1.00 87.88 88 PHE A O 1
ATOM 683 N N . THR A 1 89 ? 13.096 0.972 -6.120 1.00 86.56 89 THR A N 1
ATOM 684 C CA . THR A 1 89 ? 14.447 1.540 -6.029 1.00 86.56 89 THR A CA 1
ATOM 685 C C . THR A 1 89 ? 14.370 2.883 -5.338 1.00 86.56 89 THR A C 1
ATOM 687 O O . THR A 1 89 ? 13.605 3.746 -5.753 1.00 86.56 89 THR A O 1
ATOM 690 N N . TYR A 1 90 ? 15.146 3.064 -4.272 1.00 87.00 90 TYR A N 1
ATOM 691 C CA . TYR A 1 90 ? 15.195 4.346 -3.583 1.00 87.00 90 TYR A CA 1
ATOM 692 C C . TYR A 1 90 ? 15.913 5.386 -4.445 1.00 87.00 90 TYR A C 1
ATOM 694 O O . TYR A 1 90 ? 17.076 5.196 -4.808 1.00 87.00 90 TYR A O 1
ATOM 702 N N . ASP A 1 91 ? 15.230 6.491 -4.727 1.00 88.94 91 ASP A N 1
ATOM 703 C CA . ASP A 1 91 ? 15.810 7.655 -5.379 1.00 88.94 91 ASP A CA 1
ATOM 704 C C . ASP A 1 91 ? 16.181 8.699 -4.315 1.00 88.94 91 ASP A C 1
ATOM 706 O O . ASP A 1 91 ? 15.332 9.210 -3.577 1.00 88.94 91 ASP A O 1
ATOM 710 N N . ALA A 1 92 ? 17.475 9.005 -4.207 1.00 88.50 92 ALA A N 1
ATOM 711 C CA . ALA A 1 92 ? 17.982 9.932 -3.200 1.00 88.50 92 ALA A CA 1
ATOM 712 C C . ALA A 1 92 ? 17.618 11.399 -3.481 1.00 88.50 92 ALA A C 1
ATOM 714 O O . ALA A 1 92 ? 17.521 12.184 -2.533 1.00 88.50 92 ALA A O 1
ATOM 715 N N . GLU A 1 93 ? 17.414 11.769 -4.747 1.00 90.06 93 GLU A N 1
ATOM 716 C CA . GLU A 1 93 ? 17.025 13.124 -5.142 1.00 90.06 93 GLU A CA 1
ATOM 717 C C . GLU A 1 93 ? 15.546 13.360 -4.833 1.00 90.06 93 GLU A C 1
ATOM 719 O O . GLU A 1 93 ? 15.188 14.377 -4.233 1.00 90.06 93 GLU A O 1
ATOM 724 N N . LEU A 1 94 ? 14.701 12.379 -5.159 1.00 86.50 94 LEU A N 1
ATOM 725 C CA . LEU A 1 94 ? 13.259 12.432 -4.917 1.00 86.50 94 LEU A CA 1
ATOM 726 C C . LEU A 1 94 ? 12.874 12.083 -3.471 1.00 86.50 94 LEU A C 1
ATOM 728 O O . LEU A 1 94 ? 11.783 12.430 -3.016 1.00 86.50 94 LEU A O 1
ATOM 732 N N . ARG A 1 95 ? 13.783 11.444 -2.721 1.00 87.75 95 ARG A N 1
ATOM 733 C CA . ARG A 1 95 ? 13.601 10.997 -1.327 1.00 87.75 95 ARG A CA 1
ATOM 734 C C . ARG A 1 95 ? 12.440 10.019 -1.137 1.00 87.75 95 ARG A C 1
ATOM 736 O O . ARG A 1 95 ? 11.821 9.990 -0.073 1.00 87.75 95 ARG A O 1
ATOM 743 N N . HIS A 1 96 ? 12.149 9.218 -2.154 1.00 87.25 96 HIS A N 1
ATOM 744 C CA . HIS A 1 96 ? 11.159 8.148 -2.101 1.00 87.25 96 HIS A CA 1
ATOM 745 C C . HIS A 1 96 ? 11.557 6.995 -3.032 1.00 87.25 96 HIS A C 1
ATOM 747 O O . HIS A 1 96 ? 12.468 7.115 -3.852 1.00 87.25 96 HIS A O 1
ATOM 753 N N . GLY A 1 97 ? 10.888 5.855 -2.884 1.00 86.75 97 GLY A N 1
ATOM 754 C CA . GLY A 1 97 ? 10.984 4.727 -3.797 1.00 86.75 97 GLY A CA 1
ATOM 755 C C . GLY A 1 97 ? 10.329 5.045 -5.138 1.00 86.75 97 GLY A C 1
ATOM 756 O O . GLY A 1 97 ? 9.266 5.665 -5.193 1.00 86.75 97 GLY A O 1
ATOM 757 N N . VAL A 1 98 ? 10.970 4.619 -6.219 1.00 89.06 98 VAL A N 1
ATOM 758 C CA . VAL A 1 98 ? 10.419 4.606 -7.574 1.00 89.06 98 VAL A CA 1
ATOM 759 C C . VAL A 1 98 ? 10.143 3.155 -7.940 1.00 89.06 98 VAL A C 1
ATOM 761 O O . VAL A 1 98 ? 11.019 2.298 -7.774 1.00 89.06 98 VAL A O 1
ATOM 764 N N . ALA A 1 99 ? 8.929 2.873 -8.408 1.00 90.31 99 ALA A N 1
ATOM 765 C CA . ALA A 1 99 ? 8.563 1.539 -8.849 1.00 90.31 99 ALA A CA 1
ATOM 766 C C . ALA A 1 99 ? 9.220 1.205 -10.197 1.00 90.31 99 ALA A C 1
ATOM 768 O O . ALA A 1 99 ? 9.160 1.966 -11.165 1.00 90.31 99 ALA A O 1
ATOM 769 N N . GLN A 1 100 ? 9.842 0.035 -10.276 1.00 89.50 100 GLN A N 1
ATOM 770 C CA . GLN A 1 100 ? 10.420 -0.503 -11.497 1.00 89.50 100 GLN A CA 1
ATOM 771 C C . GLN A 1 100 ? 9.330 -1.084 -12.398 1.00 89.50 100 GLN A C 1
ATOM 773 O O . GLN A 1 100 ? 8.372 -1.694 -11.928 1.00 89.50 100 GLN A O 1
ATOM 778 N N . PHE A 1 101 ? 9.496 -0.949 -13.713 1.00 86.81 101 PHE A N 1
ATOM 779 C CA . PHE A 1 101 ? 8.573 -1.532 -14.684 1.00 86.81 101 PHE A CA 1
ATOM 780 C C . PHE A 1 101 ? 8.471 -3.056 -14.529 1.00 86.81 101 PHE A C 1
ATOM 782 O O . PHE A 1 101 ? 9.486 -3.738 -14.406 1.00 86.81 101 PHE A O 1
ATOM 789 N N . ARG A 1 102 ? 7.242 -3.577 -14.627 1.00 87.00 102 ARG A N 1
ATOM 790 C CA . ARG A 1 102 ? 6.911 -5.005 -14.491 1.00 87.00 102 ARG A CA 1
ATOM 791 C C . ARG A 1 102 ? 7.337 -5.599 -13.149 1.00 87.00 102 ARG A C 1
ATOM 793 O O . ARG A 1 102 ? 7.977 -6.644 -13.108 1.00 87.00 102 ARG A O 1
ATOM 800 N N . SER A 1 103 ? 6.959 -4.913 -12.080 1.00 90.50 103 SER A N 1
ATOM 801 C CA . SER A 1 103 ? 7.160 -5.348 -10.701 1.00 90.50 103 SER A CA 1
ATOM 802 C C . SER A 1 103 ? 5.873 -5.268 -9.889 1.00 90.50 103 SER A C 1
ATOM 804 O O . SER A 1 103 ? 4.908 -4.600 -10.282 1.00 90.50 103 SER A O 1
ATOM 806 N N . GLU A 1 104 ? 5.882 -5.898 -8.723 1.00 92.12 104 GLU A N 1
ATOM 807 C CA . GLU A 1 104 ? 4.813 -5.790 -7.735 1.00 92.12 104 GLU A CA 1
ATOM 808 C C . GLU A 1 104 ? 4.554 -4.337 -7.331 1.00 92.12 104 GLU A C 1
ATOM 810 O O . GLU A 1 104 ? 3.404 -3.890 -7.358 1.00 92.12 104 GLU A O 1
ATOM 815 N N . ALA A 1 105 ? 5.617 -3.569 -7.061 1.00 92.06 105 ALA A N 1
ATOM 816 C CA . ALA A 1 105 ? 5.523 -2.143 -6.768 1.00 92.06 105 ALA A CA 1
ATOM 817 C C . ALA A 1 105 ? 4.753 -1.396 -7.868 1.00 92.06 105 ALA A C 1
ATOM 819 O O . ALA A 1 105 ? 3.788 -0.695 -7.565 1.00 92.06 105 ALA A O 1
ATOM 820 N N . SER A 1 106 ? 5.099 -1.611 -9.145 1.00 92.31 106 SER A N 1
ATOM 821 C CA . SER A 1 106 ? 4.431 -0.919 -10.261 1.00 92.31 106 SER A CA 1
ATOM 822 C C . SER A 1 106 ? 2.951 -1.277 -10.396 1.00 92.31 106 SER A C 1
ATOM 824 O O . SER A 1 106 ? 2.141 -0.426 -10.759 1.00 92.31 106 SER A O 1
ATOM 826 N N . LEU A 1 107 ? 2.571 -2.515 -10.062 1.00 93.62 107 LEU A N 1
ATOM 827 C CA . LEU A 1 107 ? 1.173 -2.933 -10.096 1.00 93.62 107 LEU A CA 1
ATOM 828 C C . LEU A 1 107 ? 0.370 -2.338 -8.931 1.00 93.62 107 LEU A C 1
ATOM 830 O O . LEU A 1 107 ? -0.800 -1.998 -9.108 1.00 93.62 107 LEU A O 1
ATOM 834 N N . ILE A 1 108 ? 0.989 -2.177 -7.757 1.00 94.62 108 ILE A N 1
ATOM 835 C CA . ILE A 1 108 ? 0.371 -1.494 -6.613 1.00 94.62 108 ILE A CA 1
ATOM 836 C C . ILE A 1 108 ? 0.193 0.004 -6.908 1.00 94.62 108 ILE A C 1
ATOM 838 O O . ILE A 1 108 ? -0.858 0.556 -6.577 1.00 94.62 108 ILE A O 1
ATOM 842 N N . GLU A 1 109 ? 1.153 0.658 -7.574 1.00 94.44 109 GLU A N 1
ATOM 843 C CA . GLU A 1 109 ? 0.982 2.049 -8.028 1.00 94.44 109 GLU A CA 1
ATOM 844 C C . GLU A 1 109 ? -0.182 2.177 -9.017 1.00 94.44 109 GLU A C 1
ATOM 846 O O . GLU A 1 109 ? -1.066 3.017 -8.836 1.00 94.44 109 GLU A O 1
ATOM 851 N N . GLU A 1 110 ? -0.250 1.282 -10.005 1.00 94.50 110 GLU A N 1
ATOM 852 C CA . GLU A 1 110 ? -1.335 1.268 -10.985 1.00 94.50 110 GLU A CA 1
ATOM 853 C C . GLU A 1 110 ? -2.703 1.003 -10.333 1.00 94.50 110 GLU A C 1
ATOM 855 O O . GLU A 1 110 ? -3.709 1.604 -10.725 1.00 94.50 110 GLU A O 1
ATOM 860 N N . PHE A 1 111 ? -2.756 0.141 -9.311 1.00 95.81 111 PHE A N 1
ATOM 861 C CA . PHE A 1 111 ? -3.955 -0.042 -8.490 1.00 95.81 111 PHE A CA 1
ATOM 862 C C . PHE A 1 111 ? -4.368 1.263 -7.801 1.00 95.81 111 PHE A C 1
ATOM 864 O O . PHE A 1 111 ? -5.556 1.572 -7.774 1.00 95.81 111 PHE A O 1
ATOM 871 N N . GLY A 1 112 ? -3.428 2.057 -7.283 1.00 96.44 112 GLY A N 1
ATOM 872 C CA . GLY A 1 112 ? -3.746 3.369 -6.716 1.00 96.44 112 GLY A CA 1
ATOM 873 C C . GLY A 1 112 ? -4.479 4.270 -7.716 1.00 96.44 112 GLY A C 1
ATOM 874 O O . GLY A 1 112 ? -5.482 4.900 -7.371 1.00 96.44 112 GLY A O 1
ATOM 875 N N . GLU A 1 113 ? -4.016 4.303 -8.964 1.00 95.56 113 GLU A N 1
ATOM 876 C CA . GLU A 1 113 ? -4.586 5.151 -10.017 1.00 95.56 113 GLU A CA 1
ATOM 877 C C . GLU A 1 113 ? -5.947 4.659 -10.523 1.00 95.56 113 GLU A C 1
ATOM 879 O O . GLU A 1 113 ? -6.877 5.448 -10.703 1.00 95.56 113 GLU A O 1
ATOM 884 N N . LYS A 1 114 ? -6.062 3.353 -10.783 1.00 95.25 114 LYS A N 1
ATOM 885 C CA . LYS A 1 114 ? -7.186 2.763 -11.534 1.00 95.25 114 LYS A CA 1
ATOM 886 C C . LYS A 1 114 ? -8.142 1.945 -10.665 1.00 95.25 114 LYS A C 1
ATOM 888 O O . LYS A 1 114 ? -9.200 1.529 -11.137 1.00 95.25 114 LYS A O 1
ATOM 893 N N . GLY A 1 115 ? -7.785 1.702 -9.409 1.00 93.75 115 GLY A N 1
ATOM 894 C CA . GLY A 1 115 ? -8.541 0.874 -8.481 1.00 93.75 115 GLY A CA 1
ATOM 895 C C . GLY A 1 115 ? -8.585 -0.598 -8.888 1.00 93.75 115 GLY A C 1
ATOM 896 O O . GLY A 1 115 ? -7.715 -1.121 -9.584 1.00 93.75 115 GLY A O 1
ATOM 897 N N . TYR A 1 116 ? -9.639 -1.289 -8.454 1.00 91.38 116 TYR A N 1
ATOM 898 C CA . TYR A 1 116 ? -9.783 -2.741 -8.615 1.00 91.38 116 TYR A CA 1
ATOM 899 C C . TYR A 1 116 ? -9.873 -3.227 -10.072 1.00 91.38 116 TYR A C 1
ATOM 901 O O . TYR A 1 116 ? -9.618 -4.403 -10.323 1.00 91.38 116 TYR A O 1
ATOM 909 N N . ALA A 1 117 ? -10.150 -2.340 -11.035 1.00 91.50 117 ALA A N 1
ATOM 910 C CA . ALA A 1 117 ? -10.179 -2.673 -12.463 1.00 91.50 117 ALA A CA 1
ATOM 911 C C . ALA A 1 117 ? -8.834 -3.229 -12.977 1.00 91.50 117 ALA A C 1
ATOM 913 O O . ALA A 1 117 ? -8.793 -4.000 -13.935 1.00 91.50 117 ALA A O 1
ATOM 914 N N . VAL A 1 118 ? -7.722 -2.894 -12.310 1.00 90.38 118 VAL A N 1
ATOM 915 C CA . VAL A 1 118 ? -6.380 -3.415 -12.627 1.00 90.38 118 VAL A CA 1
ATOM 916 C C . VAL A 1 118 ? -6.316 -4.940 -12.569 1.00 90.38 118 VAL A C 1
ATOM 918 O O . VAL A 1 118 ? -5.529 -5.539 -13.308 1.00 90.38 118 VAL A O 1
ATOM 921 N N . PHE A 1 119 ? -7.145 -5.554 -11.722 1.00 88.50 119 PHE A N 1
ATOM 922 C CA . PHE A 1 119 ? -7.127 -6.985 -11.434 1.00 88.50 119 PHE A CA 1
ATOM 923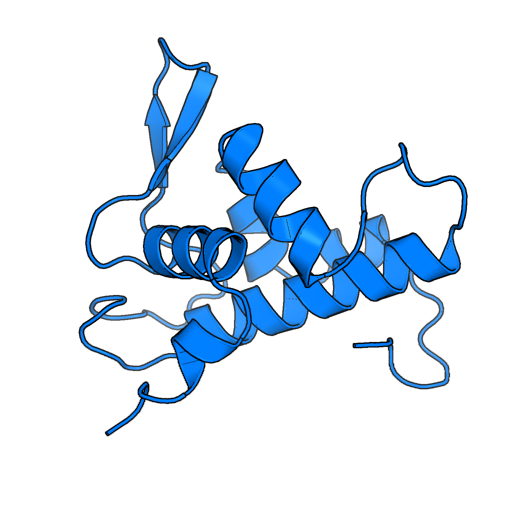 C C . PHE A 1 119 ? -8.117 -7.803 -12.277 1.00 88.50 119 PHE A C 1
ATOM 925 O O . PHE A 1 119 ? -8.021 -9.024 -12.293 1.00 88.50 119 PHE A O 1
ATOM 932 N N . GLU A 1 120 ? -9.024 -7.171 -13.030 1.00 85.12 120 GLU A N 1
ATOM 933 C CA . GLU A 1 120 ? -10.087 -7.872 -13.779 1.00 85.12 120 GLU A CA 1
ATOM 934 C C . GLU A 1 120 ? -9.573 -8.765 -14.925 1.00 85.12 120 GLU A C 1
ATOM 936 O O . GLU A 1 120 ? -10.299 -9.633 -15.399 1.00 85.12 120 GLU A O 1
ATOM 941 N N . ASN A 1 121 ? -8.324 -8.575 -15.365 1.00 72.50 121 ASN A N 1
ATOM 942 C CA . ASN A 1 121 ? -7.711 -9.316 -16.475 1.00 72.50 121 ASN A CA 1
ATOM 943 C C . ASN A 1 121 ? -6.378 -9.989 -16.096 1.00 72.50 121 ASN A C 1
ATOM 945 O O . ASN A 1 121 ? -5.566 -10.271 -16.980 1.00 72.50 121 ASN A O 1
ATOM 949 N N . LEU A 1 122 ? -6.121 -10.196 -14.801 1.00 74.88 122 LEU A N 1
ATOM 950 C CA . LEU A 1 122 ? -4.913 -10.869 -14.315 1.00 74.88 122 LEU A CA 1
ATOM 951 C C . LEU A 1 122 ? -5.177 -12.359 -14.071 1.00 74.88 122 LEU A C 1
ATOM 953 O O . LEU A 1 122 ? -6.227 -12.718 -13.542 1.00 74.88 122 LEU A O 1
ATOM 957 N N . GLY A 1 123 ? -4.212 -13.217 -14.421 1.00 59.34 123 GLY A N 1
ATOM 958 C CA . GLY A 1 123 ? -4.290 -14.662 -14.152 1.00 59.34 123 GLY A CA 1
ATOM 959 C C . GLY A 1 123 ? -4.898 -15.541 -15.258 1.00 59.34 123 GLY A C 1
ATOM 960 O O . GLY A 1 123 ? -5.418 -16.608 -14.937 1.00 59.34 123 GLY A O 1
ATOM 961 N N . ASN A 1 124 ? -4.826 -15.118 -16.530 1.00 46.31 124 ASN A N 1
ATOM 962 C CA . ASN A 1 124 ? -5.029 -15.999 -17.698 1.00 46.31 124 ASN A CA 1
ATOM 963 C C . ASN A 1 124 ? -3.715 -16.635 -18.161 1.00 46.31 124 ASN A C 1
ATOM 965 O O . ASN A 1 124 ? -2.734 -15.873 -18.327 1.00 46.31 124 ASN A O 1
#

pLDDT: mean 90.53, std 8.84, range [46.31, 98.25]

Radius of gyration: 13.9 Å; chains: 1; bounding box: 34×29×35 Å

Sequence (124 aa):
MTRPVGDHRSAEGIIRANSTLSSFLNGPPSRETLEHLKKQVGDWTPDNPDFDSRADAAFSLAKVTNYVDHLNDRRVGNSDQNGVTDGFTYDAELRHGVAQFRSEASLIEEFGEKGYAVFENLGN

Secondary structure (DSSP, 8-state):
--PPTT----HHHHHHH-HHHHHHHHS---HHHHHHHHHHH---STTS--HHHHHHHHHHHHHHHHHHHT--STTT-S---SSS---EEEETTTTEEEEPTTSHHHHHHHHHHHGGGGGTT---